Protein AF-A0A200HSR5-F1 (afdb_monomer_lite)

Secondary structure (DSSP, 8-state):
-PPPP---SS-HHHHHHHHHHHHHTTSS-HHHHHHHHHHHHHHHHHS----SS----EEEEEE--HHHHHHHHHTSHHHHHHHHH-THHHHHHHHHHHHHHHH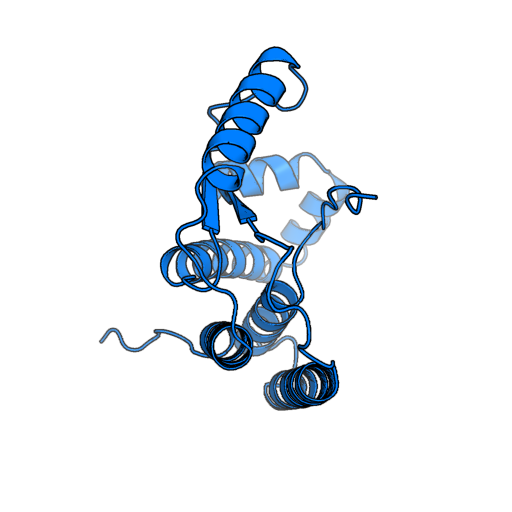HHH--SSEEEEEETTS--TTSHHHHHHHHHHHHHHHTS------HHHHHHHHHHTT-------

InterPro domains:
  IPR027417 P-loop containing nucleoside triphosphate hydrolase [G3DSA:3.40.50.300] (1-142)
  IPR027417 P-loop containing nucleoside triphosphate hydrolase [SSF52540] (5-142)

Sequence (166 aa):
MTEPYTVFDRSVYEDVLRMKITADLGFIDQEEVEDYFARINKRLSEIPLDRSNEASQILLFLDLPFHDMIDRIYQVPKVKEYIMSHPFLYEYYQEAHFRYREWFENYHYSEKLRINALDYDFNNMDDVAKVAKQIEEIYQNPKFEITYDAIVDNMRQSLVNNNNSI

Organism: NCBI:txid44008

pLDDT: mean 84.16, std 14.88, range [28.66, 96.75]

Foldseek 3Di:
DADDDDDDPDDPLVVLLLVLLCCVLPNDPPVVSVVVLVVVLVVLVPDPPPPPDHDQDEAEAADEPLVVVVVVLVVPVVSVVVCVVPVVVNVSSVSSNVVVVVLLVVQDQGHYDYDHPVVADPVDVVRVVVVVVVVVVCVVDTPHDHDSVSVSVSSVVSNDDPVPDD

Radius of gyration: 18.01 Å; chains: 1; bounding box: 38×46×44 Å

Structure (mmCIF, N/CA/C/O backbone):
data_AF-A0A200HSR5-F1
#
_entry.id   AF-A0A200HSR5-F1
#
loop_
_atom_site.group_PDB
_atom_site.id
_atom_site.type_symbol
_atom_site.label_atom_id
_atom_site.label_alt_id
_atom_site.label_comp_id
_atom_site.label_asym_id
_atom_site.label_entity_id
_atom_site.label_seq_id
_atom_site.pdbx_PDB_ins_code
_atom_site.Cartn_x
_atom_site.Cartn_y
_atom_site.Cartn_z
_atom_site.occupancy
_atom_site.B_iso_or_equiv
_atom_site.auth_seq_id
_atom_site.auth_comp_id
_atom_site.auth_asym_id
_atom_site.auth_atom_id
_atom_site.pdbx_PDB_model_num
ATOM 1 N N . MET A 1 1 ? 1.738 14.995 26.905 1.00 38.06 1 MET A N 1
ATOM 2 C CA . MET A 1 1 ? 2.667 15.048 25.761 1.00 38.06 1 MET A CA 1
ATOM 3 C C . MET A 1 1 ? 1.960 14.291 24.661 1.00 38.06 1 MET A C 1
ATOM 5 O O . MET A 1 1 ? 1.642 13.140 24.910 1.00 38.06 1 MET A O 1
ATOM 9 N N . THR A 1 2 ? 1.594 14.930 23.555 1.00 51.38 2 THR A N 1
ATOM 10 C CA . THR A 1 2 ? 1.060 14.217 22.387 1.00 51.38 2 THR A CA 1
ATOM 11 C C . THR A 1 2 ? 2.162 13.307 21.854 1.00 51.38 2 THR A C 1
ATOM 13 O O . THR A 1 2 ? 3.295 13.767 21.691 1.00 51.38 2 THR A O 1
ATOM 16 N N . GLU A 1 3 ? 1.879 12.017 21.661 1.00 58.59 3 GLU A N 1
ATOM 17 C CA . GLU A 1 3 ? 2.843 11.134 21.001 1.00 58.59 3 GLU A CA 1
ATOM 18 C C . GLU A 1 3 ? 3.132 11.662 19.582 1.00 58.59 3 GLU A C 1
ATOM 20 O O . GLU A 1 3 ? 2.233 12.204 18.931 1.00 58.59 3 GLU A O 1
ATOM 25 N N . PRO A 1 4 ? 4.386 11.583 19.104 1.00 66.81 4 PRO A N 1
ATOM 26 C CA . PRO A 1 4 ? 4.726 12.037 17.764 1.00 66.81 4 PRO A CA 1
ATOM 27 C C . PRO A 1 4 ? 4.012 11.186 16.707 1.00 66.81 4 PRO A C 1
ATOM 29 O O . PRO A 1 4 ? 3.909 9.964 16.836 1.00 66.81 4 PRO A O 1
ATOM 32 N N . TYR A 1 5 ? 3.566 11.829 15.624 1.00 78.25 5 TYR A N 1
ATOM 33 C CA . TYR A 1 5 ? 3.052 11.119 14.455 1.00 78.25 5 TYR A CA 1
ATOM 34 C C . TYR A 1 5 ? 4.098 10.133 13.934 1.00 78.25 5 TYR A C 1
ATOM 36 O O . TYR A 1 5 ? 5.275 10.474 13.804 1.00 78.25 5 TYR A O 1
ATOM 44 N N . THR A 1 6 ? 3.657 8.917 13.623 1.00 84.62 6 THR A N 1
ATOM 45 C CA . THR A 1 6 ? 4.523 7.853 13.109 1.00 84.62 6 THR A CA 1
ATOM 46 C C . THR A 1 6 ? 4.063 7.445 11.718 1.00 84.62 6 THR A C 1
ATOM 48 O O . THR A 1 6 ? 2.872 7.255 11.485 1.00 84.62 6 THR A O 1
ATOM 51 N N . VAL A 1 7 ? 5.018 7.305 10.800 1.00 86.25 7 VAL A N 1
ATOM 52 C CA . VAL A 1 7 ? 4.787 6.836 9.430 1.00 86.25 7 VAL A CA 1
ATOM 53 C C . VAL A 1 7 ? 5.408 5.453 9.289 1.00 86.25 7 VAL A C 1
ATOM 55 O O . VAL A 1 7 ? 6.573 5.260 9.638 1.00 86.25 7 VAL A O 1
ATOM 58 N N . PHE A 1 8 ? 4.635 4.503 8.770 1.00 86.62 8 PHE A N 1
ATOM 59 C CA . PHE A 1 8 ? 5.082 3.140 8.502 1.00 86.62 8 PHE A CA 1
ATOM 60 C C . PHE A 1 8 ? 5.144 2.906 6.990 1.00 86.62 8 PHE A C 1
ATOM 62 O O . PHE A 1 8 ? 4.188 3.214 6.280 1.00 86.62 8 PHE A O 1
ATOM 69 N N . ASP A 1 9 ? 6.261 2.361 6.500 1.00 86.31 9 ASP A N 1
ATOM 70 C CA . ASP A 1 9 ? 6.313 1.778 5.157 1.00 86.31 9 ASP A CA 1
ATOM 71 C C . ASP A 1 9 ? 5.692 0.382 5.234 1.00 86.31 9 ASP A C 1
ATOM 73 O O . ASP A 1 9 ? 6.347 -0.565 5.676 1.00 86.31 9 ASP A O 1
ATOM 77 N N . ARG A 1 10 ? 4.428 0.305 4.807 1.00 85.19 10 ARG A N 1
ATOM 78 C CA . ARG A 1 10 ? 3.536 -0.859 4.872 1.00 85.19 10 ARG A CA 1
ATOM 79 C C . ARG A 1 10 ? 3.046 -1.204 6.275 1.00 85.19 10 ARG A C 1
ATOM 81 O O . ARG A 1 10 ? 3.671 -0.940 7.301 1.00 85.19 10 ARG A O 1
ATOM 88 N N . SER A 1 11 ? 1.874 -1.816 6.292 1.00 83.31 11 SER A N 1
ATOM 89 C CA . SER A 1 11 ? 1.195 -2.310 7.482 1.00 83.31 11 SER A CA 1
ATOM 90 C C . SER A 1 11 ? 1.306 -3.830 7.608 1.00 83.31 11 SER A C 1
ATOM 92 O O . SER A 1 11 ? 1.522 -4.547 6.632 1.00 83.31 11 SER A O 1
ATOM 94 N N . VAL A 1 12 ? 1.065 -4.348 8.818 1.00 78.94 12 VAL A N 1
ATOM 95 C CA . VAL A 1 12 ? 0.948 -5.801 9.055 1.00 78.94 12 VAL A CA 1
ATOM 96 C C . VAL A 1 12 ? -0.151 -6.447 8.193 1.00 78.94 12 VAL A C 1
ATOM 98 O O . VAL A 1 12 ? -0.063 -7.622 7.846 1.00 78.94 12 VAL A O 1
ATOM 101 N N . TYR A 1 13 ? -1.165 -5.671 7.801 1.00 79.50 13 TYR A N 1
ATOM 102 C CA . TYR A 1 13 ? -2.256 -6.116 6.933 1.00 79.50 13 TYR A CA 1
ATOM 103 C C . TYR A 1 13 ? -1.776 -6.458 5.518 1.00 79.50 13 TYR A C 1
ATOM 105 O O . TYR A 1 13 ? -2.247 -7.420 4.911 1.00 79.50 13 TYR A O 1
ATOM 113 N N . GLU A 1 14 ? -0.819 -5.684 5.009 1.00 86.69 14 GLU A N 1
ATOM 114 C CA . GLU A 1 14 ? -0.248 -5.871 3.676 1.00 86.69 14 GLU A CA 1
ATOM 115 C C . GLU A 1 14 ? 0.696 -7.070 3.616 1.00 86.69 14 GLU A C 1
ATOM 117 O O . GLU A 1 14 ? 0.819 -7.699 2.568 1.00 86.69 14 GLU A O 1
ATOM 122 N N . ASP A 1 15 ? 1.347 -7.425 4.725 1.00 88.19 15 ASP A N 1
ATOM 123 C CA . ASP A 1 15 ? 2.189 -8.621 4.774 1.00 88.19 15 ASP A CA 1
ATOM 124 C C . ASP A 1 15 ? 1.359 -9.899 4.583 1.00 88.19 15 ASP A C 1
ATOM 126 O O . ASP A 1 15 ? 1.770 -10.781 3.828 1.00 88.19 15 ASP A O 1
ATOM 130 N N . VAL A 1 16 ? 0.167 -9.970 5.187 1.00 87.19 16 VAL A N 1
ATOM 131 C CA . VAL A 1 16 ? -0.773 -11.087 4.987 1.00 87.19 16 VAL A CA 1
ATOM 132 C C . VAL A 1 16 ? -1.221 -11.161 3.525 1.00 87.19 16 VAL A C 1
ATOM 134 O O . VAL A 1 16 ? -1.158 -12.232 2.923 1.00 87.19 16 VAL A O 1
ATOM 137 N N . LEU A 1 17 ? -1.590 -10.020 2.928 1.00 90.75 17 LEU A N 1
ATOM 138 C CA . LEU A 1 17 ? -1.950 -9.938 1.510 1.00 90.75 17 LEU A CA 1
ATOM 139 C C . LEU A 1 17 ? -0.806 -10.434 0.612 1.00 90.75 17 LEU A C 1
ATOM 141 O O . LEU A 1 17 ? -1.015 -11.268 -0.267 1.00 90.75 17 LEU A O 1
ATOM 145 N N . ARG A 1 18 ? 0.426 -9.972 0.853 1.00 91.88 18 ARG A N 1
ATOM 146 C CA . ARG A 1 18 ? 1.606 -10.377 0.076 1.00 91.88 18 ARG A CA 1
ATOM 147 C C . ARG A 1 18 ? 1.889 -11.870 0.198 1.00 91.88 18 ARG A C 1
ATOM 149 O O . ARG A 1 18 ? 2.199 -12.509 -0.808 1.00 91.88 18 ARG A O 1
ATOM 156 N N . MET A 1 19 ? 1.781 -12.433 1.399 1.00 91.88 19 MET A N 1
ATOM 157 C CA . MET A 1 19 ? 1.933 -13.875 1.596 1.00 91.88 19 MET A CA 1
ATOM 158 C C . MET A 1 19 ? 0.851 -14.652 0.845 1.00 91.88 19 MET A C 1
ATOM 160 O O . MET A 1 19 ? 1.178 -15.600 0.138 1.00 91.88 19 MET A O 1
ATOM 164 N N . LYS A 1 20 ? -0.405 -14.192 0.886 1.00 91.38 20 LYS A N 1
ATOM 165 C CA . LYS A 1 20 ? -1.500 -14.821 0.140 1.00 91.38 20 LYS A CA 1
ATOM 166 C C . LYS A 1 20 ? -1.284 -14.785 -1.374 1.00 91.38 20 LYS A C 1
ATOM 168 O O . LYS A 1 20 ? -1.463 -15.803 -2.033 1.00 91.38 20 LYS A O 1
ATOM 173 N N . ILE A 1 21 ? -0.840 -13.652 -1.925 1.00 93.06 21 ILE A N 1
ATOM 174 C CA . ILE A 1 21 ? -0.472 -13.528 -3.348 1.00 93.06 21 ILE A CA 1
ATOM 175 C C . ILE A 1 21 ? 0.622 -14.535 -3.707 1.00 93.06 21 ILE A C 1
ATOM 177 O O . ILE A 1 21 ? 0.531 -15.238 -4.709 1.00 93.06 21 ILE A O 1
ATOM 181 N N . THR A 1 22 ? 1.649 -14.615 -2.865 1.00 91.81 22 THR A N 1
ATOM 182 C CA . THR A 1 22 ? 2.800 -15.500 -3.067 1.00 91.81 22 THR A CA 1
ATOM 183 C C . THR A 1 22 ? 2.375 -16.973 -3.066 1.00 91.81 22 THR A C 1
ATOM 185 O O . THR A 1 22 ? 2.829 -17.742 -3.912 1.00 91.81 22 THR A O 1
ATOM 188 N N . ALA A 1 23 ? 1.461 -17.356 -2.171 1.00 92.94 23 ALA A N 1
ATOM 189 C CA . ALA A 1 23 ? 0.932 -18.715 -2.098 1.00 92.94 23 ALA A CA 1
ATOM 190 C C . ALA A 1 23 ? -0.008 -19.057 -3.259 1.00 92.94 23 ALA A C 1
ATOM 192 O O . ALA A 1 23 ? 0.038 -20.161 -3.797 1.00 92.94 23 ALA A O 1
ATOM 193 N N . ASP A 1 24 ? -0.842 -18.110 -3.690 1.00 91.69 24 ASP A N 1
ATOM 194 C CA . ASP A 1 24 ? -1.763 -18.314 -4.816 1.00 91.69 24 ASP A CA 1
ATOM 195 C C . ASP A 1 24 ? -1.039 -18.500 -6.146 1.00 91.69 24 ASP A C 1
ATOM 197 O O . ASP A 1 24 ? -1.558 -19.155 -7.047 1.00 91.69 24 ASP A O 1
ATOM 201 N N . LEU A 1 25 ? 0.169 -17.953 -6.251 1.00 91.12 25 LEU A N 1
ATOM 202 C CA . LEU A 1 25 ? 1.062 -18.153 -7.388 1.00 91.12 25 LEU A CA 1
ATOM 203 C C . LEU A 1 25 ? 1.960 -19.390 -7.237 1.00 91.12 25 LEU A C 1
ATOM 205 O O . LEU A 1 25 ? 2.767 -19.671 -8.119 1.00 91.12 25 LEU A O 1
ATOM 209 N N . GLY A 1 26 ? 1.811 -20.145 -6.145 1.00 90.69 26 GLY A N 1
ATOM 210 C CA . GLY A 1 26 ? 2.505 -21.411 -5.917 1.00 90.69 26 GLY A CA 1
ATOM 211 C C . GLY A 1 26 ? 3.967 -21.276 -5.488 1.00 90.69 26 GLY A C 1
ATOM 212 O O . GLY A 1 26 ? 4.717 -22.241 -5.607 1.00 90.69 26 GLY A O 1
ATOM 213 N N . PHE A 1 27 ? 4.397 -20.102 -5.011 1.00 89.44 27 PHE A N 1
ATOM 214 C CA . PHE A 1 27 ? 5.765 -19.912 -4.508 1.00 89.44 27 PHE A CA 1
ATOM 215 C C . PHE A 1 27 ? 5.947 -20.379 -3.062 1.00 89.44 27 PHE A C 1
ATOM 217 O O . PHE A 1 27 ? 7.067 -20.705 -2.674 1.00 89.44 27 PHE A O 1
ATOM 224 N N . ILE A 1 28 ? 4.868 -20.379 -2.276 1.00 93.25 28 ILE A N 1
ATOM 225 C CA . ILE A 1 28 ? 4.815 -20.908 -0.909 1.00 93.25 28 ILE A CA 1
ATOM 226 C C . ILE A 1 28 ? 3.516 -21.691 -0.709 1.00 93.25 28 ILE A C 1
ATOM 228 O O . ILE A 1 28 ? 2.563 -21.524 -1.475 1.00 93.25 28 ILE A O 1
ATOM 232 N N . ASP A 1 29 ? 3.463 -22.513 0.332 1.00 93.81 29 ASP A N 1
ATOM 233 C CA . ASP A 1 29 ? 2.274 -23.304 0.632 1.00 93.81 29 ASP A CA 1
ATOM 234 C C . ASP A 1 29 ? 1.181 -22.453 1.297 1.00 93.81 29 ASP A C 1
ATOM 236 O O . ASP A 1 29 ? 1.449 -21.536 2.075 1.00 93.81 29 ASP A O 1
ATOM 240 N N . GLN A 1 30 ? -0.084 -22.778 1.022 1.00 92.00 30 GLN A N 1
ATOM 241 C CA . GLN A 1 30 ? -1.229 -22.095 1.644 1.00 92.00 30 GLN A CA 1
ATOM 242 C C . GLN A 1 30 ? -1.241 -22.283 3.171 1.00 92.00 30 GLN A C 1
ATOM 244 O O . GLN A 1 30 ? -1.574 -21.350 3.899 1.00 92.00 30 GLN A O 1
ATOM 249 N N . GLU A 1 31 ? -0.797 -23.449 3.657 1.00 92.88 31 GLU A N 1
ATOM 250 C CA . GLU A 1 31 ? -0.651 -23.739 5.091 1.00 92.88 31 GLU A CA 1
ATOM 251 C C . GLU A 1 31 ? 0.315 -22.754 5.769 1.00 92.88 31 GLU A C 1
ATOM 253 O O . GLU A 1 31 ? 0.036 -22.279 6.868 1.00 92.88 31 GLU A O 1
ATOM 258 N N . GLU A 1 32 ? 1.394 -22.334 5.091 1.00 91.94 32 GLU A N 1
ATOM 259 C CA . GLU A 1 32 ? 2.326 -21.337 5.638 1.00 91.94 32 GLU A CA 1
ATOM 260 C C . GLU A 1 32 ? 1.666 -19.962 5.830 1.00 91.94 32 GLU A C 1
ATOM 262 O O . GLU A 1 32 ? 1.996 -19.237 6.778 1.00 91.94 32 GLU A O 1
ATOM 267 N N . VAL A 1 33 ? 0.724 -19.595 4.955 1.00 91.31 33 VAL A N 1
ATOM 268 C CA . VAL A 1 33 ? -0.051 -18.350 5.068 1.00 91.31 33 VAL A CA 1
ATOM 269 C C . VAL A 1 33 ? -1.027 -18.427 6.236 1.00 91.31 33 VAL A C 1
ATOM 271 O O . VAL A 1 33 ? -1.104 -17.484 7.026 1.00 91.31 33 VAL A O 1
ATOM 274 N N . GLU A 1 34 ? -1.742 -19.544 6.374 1.00 89.38 34 GLU A N 1
ATOM 275 C CA . GLU A 1 34 ? -2.677 -19.779 7.479 1.00 89.38 34 GLU A CA 1
ATOM 276 C C . GLU A 1 34 ? -1.958 -19.750 8.832 1.00 89.38 34 GLU A C 1
ATOM 278 O O . GLU A 1 34 ? -2.383 -19.049 9.756 1.00 89.38 34 GLU A O 1
ATOM 283 N N . ASP A 1 35 ? -0.812 -20.420 8.923 1.00 91.19 35 ASP A N 1
ATOM 284 C CA . ASP A 1 35 ? 0.046 -20.432 10.103 1.00 91.19 35 ASP A CA 1
ATOM 285 C C . ASP A 1 35 ? 0.579 -19.037 10.449 1.00 91.19 35 ASP A C 1
ATOM 287 O O . ASP A 1 35 ? 0.610 -18.631 11.619 1.00 91.19 35 ASP A O 1
ATOM 291 N N . TYR A 1 36 ? 1.017 -18.277 9.442 1.00 90.31 36 TYR A N 1
ATOM 292 C CA . TYR A 1 36 ? 1.462 -16.898 9.628 1.00 90.31 36 TYR A CA 1
ATOM 293 C C . TYR A 1 36 ? 0.334 -16.007 10.151 1.00 90.31 36 TYR A C 1
ATOM 295 O O . TYR A 1 36 ? 0.518 -15.296 11.147 1.00 90.31 36 TYR A O 1
ATOM 303 N N . PHE A 1 37 ? -0.845 -16.098 9.539 1.00 86.94 37 PHE A N 1
ATOM 304 C CA . PHE A 1 37 ? -2.028 -15.370 9.969 1.00 86.94 37 PHE A CA 1
ATOM 305 C C . PHE A 1 37 ? -2.436 -15.735 11.402 1.00 86.94 37 PHE A C 1
ATOM 307 O O . PHE A 1 37 ? -2.667 -14.841 12.217 1.00 86.94 37 PHE A O 1
ATOM 314 N N . ALA A 1 38 ? -2.452 -17.023 11.756 1.00 88.19 38 ALA A N 1
ATOM 315 C CA . ALA A 1 38 ? -2.790 -17.479 13.101 1.00 88.19 38 ALA A CA 1
ATOM 316 C C . ALA A 1 38 ? -1.849 -16.886 14.164 1.00 88.19 38 ALA A C 1
ATOM 318 O O . ALA A 1 38 ? -2.303 -16.444 15.225 1.00 88.19 38 ALA A O 1
ATOM 319 N N . ARG A 1 39 ? -0.540 -16.808 13.872 1.00 89.69 39 ARG A N 1
ATOM 320 C CA . ARG A 1 39 ? 0.449 -16.177 14.763 1.00 89.69 39 ARG A CA 1
ATOM 321 C C . ARG A 1 39 ? 0.209 -14.680 14.934 1.00 89.69 39 ARG A C 1
ATOM 323 O O . ARG A 1 39 ? 0.283 -14.190 16.062 1.00 89.69 39 ARG A O 1
ATOM 330 N N . ILE A 1 40 ? -0.079 -13.959 13.848 1.00 84.56 40 ILE A N 1
ATOM 331 C CA . ILE A 1 40 ? -0.401 -12.527 13.917 1.00 84.56 40 ILE A CA 1
ATOM 332 C C . ILE A 1 40 ? -1.675 -12.309 14.728 1.00 84.56 40 ILE A C 1
ATOM 334 O O . ILE A 1 40 ? -1.674 -11.502 15.655 1.00 84.56 40 ILE A O 1
ATOM 338 N N . ASN A 1 41 ? -2.736 -13.053 14.421 1.00 82.38 41 ASN A N 1
ATOM 339 C CA . ASN A 1 41 ? -4.025 -12.918 15.084 1.00 82.38 41 ASN A CA 1
ATOM 340 C C . ASN A 1 41 ? -3.908 -13.154 16.597 1.00 82.38 41 ASN A C 1
ATOM 342 O O . ASN A 1 41 ? -4.409 -12.360 17.395 1.00 82.38 41 ASN A O 1
ATOM 346 N N . LYS A 1 42 ? -3.159 -14.192 16.997 1.00 84.88 42 LYS A N 1
ATOM 347 C CA . LYS A 1 42 ? -2.843 -14.454 18.404 1.00 84.88 42 LYS A CA 1
ATOM 348 C C . LYS A 1 42 ? -2.121 -13.267 19.041 1.00 84.88 42 LYS A C 1
ATOM 350 O O . LYS A 1 42 ? -2.560 -12.781 20.078 1.00 84.88 42 LYS A O 1
ATOM 355 N N . ARG A 1 43 ? -1.054 -12.766 18.410 1.00 81.81 43 ARG A N 1
ATOM 356 C CA . ARG A 1 43 ? -0.292 -11.630 18.944 1.00 81.81 43 ARG A CA 1
ATOM 357 C C . ARG A 1 43 ? -1.161 -10.384 19.099 1.00 81.81 43 ARG A C 1
ATOM 359 O O . ARG A 1 43 ? -1.038 -9.698 20.102 1.00 81.81 43 ARG A O 1
ATOM 366 N N . LEU A 1 44 ? -2.046 -10.106 18.144 1.00 76.00 44 LEU A N 1
ATOM 367 C CA . LEU A 1 44 ? -2.966 -8.971 18.219 1.00 76.00 44 LEU A CA 1
ATOM 368 C C . LEU A 1 44 ? -4.008 -9.143 19.330 1.00 76.00 44 LEU A C 1
ATOM 370 O O . LEU A 1 44 ? -4.344 -8.157 19.973 1.00 76.00 44 LEU A O 1
ATOM 374 N N . SER A 1 45 ? -4.474 -10.371 19.596 1.00 75.12 45 SER A N 1
ATOM 375 C CA . SER A 1 45 ? -5.403 -10.652 20.707 1.00 75.12 45 SER A CA 1
ATOM 376 C C . SER A 1 45 ? -4.792 -10.400 22.091 1.00 75.12 45 SER A C 1
ATOM 378 O O . SER A 1 45 ? -5.507 -10.122 23.048 1.00 75.12 45 SER A O 1
ATOM 380 N N . GLU A 1 46 ? -3.465 -10.508 22.197 1.00 78.62 46 GLU A N 1
ATOM 381 C CA . GLU A 1 46 ? -2.712 -10.333 23.443 1.00 78.62 46 GLU A CA 1
ATOM 382 C C . GLU A 1 46 ? -2.354 -8.863 23.715 1.00 78.62 46 GLU A C 1
ATOM 384 O O . GLU A 1 46 ? -1.969 -8.524 24.835 1.00 78.62 46 GLU A O 1
ATOM 389 N N . ILE A 1 47 ? -2.463 -7.983 22.712 1.00 71.19 47 ILE A N 1
ATOM 390 C CA . ILE A 1 47 ? -2.204 -6.551 22.876 1.00 71.19 47 ILE A CA 1
ATOM 391 C C . ILE A 1 47 ? -3.407 -5.937 23.603 1.00 71.19 47 ILE A C 1
ATOM 393 O O . ILE A 1 47 ? -4.516 -5.974 23.068 1.00 71.19 47 ILE A O 1
ATOM 397 N N . PRO A 1 48 ? -3.224 -5.340 24.798 1.00 61.72 48 PRO A N 1
ATOM 398 C CA . PRO A 1 48 ? -4.302 -4.639 25.475 1.00 61.72 48 PRO A CA 1
ATOM 399 C C . PRO A 1 48 ? -4.751 -3.474 24.595 1.00 61.72 48 PRO A C 1
ATOM 401 O O . PRO A 1 48 ? -4.021 -2.500 24.421 1.00 61.72 48 PRO A O 1
ATOM 404 N N . LEU A 1 49 ? -5.962 -3.562 24.053 1.00 61.16 49 LEU A N 1
ATOM 405 C CA . LEU A 1 49 ? -6.601 -2.476 23.308 1.00 61.16 49 LEU A CA 1
ATOM 406 C C . LEU A 1 49 ? -7.169 -1.389 24.228 1.00 61.16 49 LEU A C 1
ATOM 408 O O . LEU A 1 49 ? -8.076 -0.659 23.837 1.00 61.16 49 LEU A O 1
ATOM 412 N N . ASP A 1 50 ? -6.638 -1.260 25.447 1.00 55.03 50 ASP A N 1
ATOM 413 C CA . ASP A 1 50 ? -6.936 -0.124 26.314 1.00 55.03 50 ASP A CA 1
ATOM 414 C C . ASP A 1 50 ? -6.210 1.119 25.784 1.00 55.03 50 ASP A C 1
ATOM 416 O O . ASP A 1 50 ? -5.155 1.541 26.258 1.00 55.03 50 ASP A O 1
ATOM 420 N N . ARG A 1 51 ? -6.758 1.642 24.691 1.00 48.66 51 ARG A N 1
ATOM 421 C CA . ARG A 1 51 ? -6.517 2.967 24.141 1.00 48.66 51 ARG A CA 1
ATOM 422 C C . ARG A 1 51 ? -7.859 3.463 23.645 1.00 48.66 51 ARG A C 1
ATOM 424 O O . ARG A 1 51 ? -8.116 3.536 22.450 1.00 48.66 51 ARG A O 1
ATOM 431 N N . SER A 1 52 ? -8.728 3.804 24.588 1.00 43.34 52 SER A N 1
ATOM 432 C CA . SER A 1 52 ? -10.017 4.440 24.325 1.00 43.34 52 SER A CA 1
ATOM 433 C C . SER A 1 52 ? -9.906 5.826 23.657 1.00 43.34 52 SER A C 1
ATOM 435 O O . SER A 1 52 ? -10.875 6.567 23.711 1.00 43.34 52 SER A O 1
ATOM 437 N N . ASN A 1 53 ? -8.746 6.211 23.108 1.00 47.53 53 ASN A N 1
ATOM 438 C CA . ASN A 1 53 ? -8.475 7.325 22.197 1.00 47.53 53 ASN A CA 1
ATOM 439 C C . ASN A 1 53 ? -7.014 7.197 21.679 1.00 47.53 53 ASN A C 1
ATOM 441 O O . ASN A 1 53 ? -6.174 6.613 22.361 1.00 47.53 53 ASN A O 1
ATOM 445 N N . GLU A 1 54 ? -6.705 7.824 20.534 1.00 47.50 54 GLU A N 1
ATOM 446 C CA . GLU A 1 54 ? -5.391 8.436 20.186 1.00 47.50 54 GLU A CA 1
ATOM 447 C C . GLU A 1 54 ? -4.530 7.898 19.024 1.00 47.50 54 GLU A C 1
ATOM 449 O O . GLU A 1 54 ? -3.427 8.401 18.830 1.00 47.50 54 GLU A O 1
ATOM 454 N N . ALA A 1 55 ? -4.997 7.017 18.138 1.00 52.97 55 ALA A N 1
ATOM 455 C CA . ALA A 1 55 ? -4.330 6.927 16.830 1.00 52.97 55 ALA A CA 1
ATOM 456 C C . ALA A 1 55 ? -5.334 6.771 15.696 1.00 52.97 55 ALA A C 1
ATOM 458 O O . ALA A 1 55 ? -5.660 5.656 15.296 1.00 52.97 55 ALA A O 1
ATOM 459 N N . SER A 1 56 ? -5.791 7.904 15.155 1.00 65.31 56 SER A N 1
ATOM 460 C CA . SER A 1 56 ? -6.351 7.951 13.806 1.00 65.31 56 SER A CA 1
ATOM 461 C C . SER A 1 56 ? -5.299 7.382 12.854 1.00 65.31 56 SER A C 1
ATOM 463 O O . SER A 1 56 ? -4.306 8.041 12.547 1.00 65.31 56 SER A O 1
ATOM 465 N N . GLN A 1 57 ? -5.472 6.127 12.447 1.00 79.75 57 GLN A N 1
ATOM 466 C CA . GLN A 1 57 ? -4.667 5.535 11.387 1.00 79.75 57 GLN A CA 1
ATOM 467 C C . GLN A 1 57 ? -5.218 6.027 10.054 1.00 79.75 57 GLN A C 1
ATOM 469 O O . GLN A 1 57 ? -6.431 6.148 9.880 1.00 79.75 57 GLN A O 1
ATOM 474 N N . ILE A 1 58 ? -4.313 6.337 9.133 1.00 88.69 58 ILE A N 1
ATOM 475 C CA . ILE A 1 58 ? -4.667 6.689 7.765 1.00 88.69 58 ILE A CA 1
ATOM 476 C C . ILE A 1 58 ? -3.885 5.749 6.857 1.00 88.69 58 ILE A C 1
ATOM 478 O O . ILE A 1 58 ? -2.654 5.781 6.839 1.00 88.69 58 ILE A O 1
ATOM 482 N N . LEU A 1 59 ? -4.593 4.909 6.108 1.00 91.25 59 LEU A N 1
ATOM 483 C CA . LEU A 1 59 ? -4.004 4.110 5.046 1.00 91.25 59 LEU A CA 1
ATOM 484 C C . LEU A 1 59 ? -3.733 5.009 3.837 1.00 91.25 59 LEU A C 1
ATOM 486 O O . LEU A 1 59 ? -4.660 5.474 3.173 1.00 91.25 59 LEU A O 1
ATOM 490 N N . LEU A 1 60 ? -2.458 5.226 3.530 1.00 93.69 60 LEU A N 1
ATOM 491 C CA . LEU A 1 60 ? -2.038 5.931 2.322 1.00 93.69 60 LEU A CA 1
ATOM 492 C C . LEU A 1 60 ? -1.770 4.915 1.214 1.00 93.69 60 LEU A C 1
ATOM 494 O O . LEU A 1 60 ? -0.897 4.061 1.351 1.00 93.69 60 LEU A O 1
ATOM 498 N N . PHE A 1 61 ? -2.498 5.023 0.106 1.00 95.25 61 PHE A N 1
ATOM 499 C CA . PHE A 1 61 ? -2.325 4.158 -1.056 1.00 95.25 61 PHE A CA 1
ATOM 500 C C . PHE A 1 61 ? -1.814 4.962 -2.244 1.00 95.25 61 PHE A C 1
ATOM 502 O O . PHE A 1 61 ? -2.552 5.748 -2.842 1.00 95.25 61 PHE A O 1
ATOM 509 N N . LEU A 1 62 ? -0.538 4.764 -2.575 1.00 94.31 62 LEU A N 1
ATOM 510 C CA . LEU A 1 62 ? 0.085 5.351 -3.756 1.00 94.31 62 LEU A CA 1
ATOM 511 C C . LEU A 1 62 ? -0.323 4.535 -4.985 1.00 94.31 62 LEU A C 1
ATOM 513 O O . LEU A 1 62 ? 0.211 3.455 -5.228 1.00 94.31 62 LEU A O 1
ATOM 517 N N . ASP A 1 63 ? -1.284 5.052 -5.743 1.00 95.25 63 ASP A N 1
ATOM 518 C CA . ASP A 1 63 ? -1.802 4.395 -6.933 1.00 95.25 63 ASP A CA 1
ATOM 519 C C . ASP A 1 63 ? -1.085 4.878 -8.197 1.00 95.25 63 ASP A C 1
ATOM 521 O O . ASP A 1 63 ? -0.831 6.067 -8.388 1.00 95.25 63 ASP A O 1
ATOM 525 N N . LEU A 1 64 ? -0.774 3.935 -9.078 1.00 94.88 64 LEU A N 1
ATOM 526 C CA . LEU A 1 64 ? -0.114 4.158 -10.357 1.00 94.88 64 LEU A CA 1
ATOM 527 C C . LEU A 1 64 ? -0.552 3.054 -11.330 1.00 94.88 64 LEU A C 1
ATOM 529 O O . LEU A 1 64 ? -0.552 1.885 -10.923 1.00 94.88 64 LEU A O 1
ATOM 533 N N . PRO A 1 65 ? -0.933 3.351 -12.590 1.00 96.25 65 PRO A N 1
ATOM 534 C CA . PRO A 1 65 ? -1.263 2.315 -13.568 1.00 96.25 65 PRO A CA 1
ATOM 535 C C . PRO A 1 65 ? -0.151 1.266 -13.696 1.00 96.25 65 PRO A C 1
ATOM 537 O O . PRO A 1 65 ? 1.027 1.565 -13.516 1.00 96.25 65 PRO A O 1
ATOM 540 N N . PHE A 1 66 ? -0.519 0.014 -13.994 1.00 96.75 66 PHE A N 1
ATOM 541 C CA . PHE A 1 66 ? 0.445 -1.097 -13.972 1.00 96.75 66 PHE A CA 1
ATOM 542 C C . PHE A 1 66 ? 1.627 -0.867 -14.920 1.00 96.75 66 PHE A C 1
ATOM 544 O O . PHE A 1 66 ? 2.767 -1.132 -14.552 1.00 96.75 66 PHE A O 1
ATOM 551 N N . HIS A 1 67 ? 1.355 -0.339 -16.117 1.00 95.88 67 HIS A N 1
ATOM 552 C CA . HIS A 1 67 ? 2.386 -0.064 -17.114 1.00 95.88 67 HIS A CA 1
ATOM 553 C C . HIS A 1 67 ? 3.390 0.991 -16.619 1.00 95.88 67 HIS A C 1
ATOM 555 O O . HIS A 1 67 ? 4.591 0.745 -16.651 1.00 95.88 67 HIS A O 1
ATOM 561 N N . ASP A 1 68 ? 2.920 2.103 -16.045 1.00 96.38 68 ASP A N 1
ATOM 562 C CA . ASP A 1 68 ? 3.801 3.109 -15.447 1.00 96.38 68 ASP A CA 1
ATOM 563 C C . ASP A 1 68 ? 4.608 2.537 -14.267 1.00 96.38 68 ASP A C 1
ATOM 565 O O . ASP A 1 68 ? 5.784 2.859 -14.082 1.00 96.38 68 ASP A O 1
ATOM 569 N N . MET A 1 69 ? 3.990 1.672 -13.453 1.00 95.38 69 MET A N 1
ATOM 570 C CA . MET A 1 69 ? 4.658 1.019 -12.325 1.00 95.38 69 MET A CA 1
ATOM 571 C C . MET A 1 69 ? 5.786 0.097 -12.797 1.00 95.38 69 MET A C 1
ATOM 573 O O . MET A 1 69 ? 6.911 0.207 -12.302 1.00 95.38 69 MET A O 1
ATOM 577 N N . ILE A 1 70 ? 5.509 -0.803 -13.745 1.00 95.62 70 ILE A N 1
ATOM 578 C CA . ILE A 1 70 ? 6.514 -1.752 -14.232 1.00 95.62 70 ILE A CA 1
ATOM 579 C C . ILE A 1 70 ? 7.631 -1.032 -14.998 1.00 95.62 70 ILE A C 1
ATOM 581 O O . ILE A 1 70 ? 8.800 -1.383 -14.832 1.00 95.62 70 ILE A O 1
ATOM 585 N N . ASP A 1 71 ? 7.315 0.039 -15.732 1.00 95.31 71 ASP A N 1
ATOM 586 C CA . ASP A 1 71 ? 8.310 0.867 -16.416 1.00 95.31 71 ASP A CA 1
ATOM 587 C C . ASP A 1 71 ? 9.273 1.541 -15.431 1.00 95.31 71 ASP A C 1
ATOM 589 O O . ASP A 1 71 ? 10.481 1.588 -15.687 1.00 95.31 71 ASP A O 1
ATOM 593 N N . ARG A 1 72 ? 8.776 2.005 -14.273 1.00 93.94 72 ARG A N 1
ATOM 594 C CA . ARG A 1 72 ? 9.619 2.524 -13.179 1.00 93.94 72 ARG A CA 1
ATOM 595 C C . ARG A 1 72 ? 10.501 1.433 -12.573 1.00 93.94 72 ARG A C 1
ATOM 597 O O . ARG A 1 72 ? 11.688 1.670 -12.362 1.00 93.94 72 ARG A O 1
ATOM 604 N N . ILE A 1 73 ? 9.963 0.234 -12.341 1.00 93.31 73 ILE A N 1
ATOM 605 C CA . ILE A 1 73 ? 10.741 -0.919 -11.848 1.00 93.31 73 ILE A CA 1
ATOM 606 C C . ILE A 1 73 ? 11.875 -1.260 -12.828 1.00 93.31 73 ILE A C 1
ATOM 608 O O . ILE A 1 73 ? 13.014 -1.499 -12.420 1.00 93.31 73 ILE A O 1
ATOM 612 N N . TYR A 1 74 ? 11.594 -1.215 -14.130 1.00 95.00 74 TYR A N 1
ATOM 613 C CA . TYR A 1 74 ? 12.566 -1.488 -15.184 1.00 95.00 74 TYR A CA 1
ATOM 614 C C . TYR A 1 74 ? 13.654 -0.425 -15.355 1.00 95.00 74 TYR A C 1
ATOM 616 O O . TYR A 1 74 ? 14.666 -0.719 -15.997 1.00 95.00 74 TYR A O 1
ATOM 624 N N . GLN A 1 75 ? 13.517 0.762 -14.7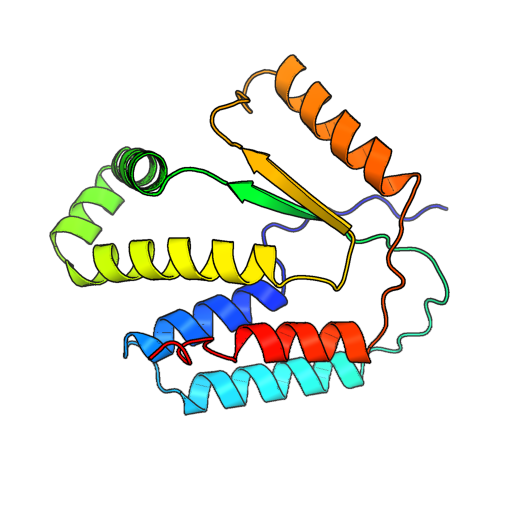51 1.00 95.56 75 GLN A N 1
ATOM 625 C CA . GLN A 1 75 ? 14.615 1.735 -14.691 1.00 95.56 75 GLN A CA 1
ATOM 626 C C . GLN A 1 75 ? 15.796 1.228 -13.860 1.00 95.56 75 GLN A C 1
ATOM 628 O O . GLN A 1 75 ? 16.912 1.711 -14.037 1.00 95.56 75 GLN A O 1
ATOM 633 N N . VAL A 1 76 ? 15.586 0.243 -12.977 1.00 95.69 76 VAL A N 1
ATOM 634 C CA . VAL A 1 76 ? 16.658 -0.414 -12.224 1.00 95.69 76 VAL A CA 1
ATOM 635 C C . VAL A 1 76 ? 17.187 -1.598 -13.052 1.00 95.69 76 VAL A C 1
ATOM 637 O O . VAL A 1 76 ? 16.540 -2.650 -13.079 1.00 95.69 76 VAL A O 1
ATOM 640 N N . PRO A 1 77 ? 18.369 -1.503 -13.706 1.00 95.19 77 PRO A N 1
ATOM 641 C CA . PRO A 1 77 ? 18.771 -2.470 -14.737 1.00 95.19 77 PRO A CA 1
ATOM 642 C C . PRO A 1 77 ? 18.869 -3.909 -14.227 1.00 95.19 77 PRO A C 1
ATOM 644 O O . PRO A 1 77 ? 18.444 -4.839 -14.904 1.00 95.19 77 PRO A O 1
ATOM 647 N N . LYS A 1 78 ? 19.356 -4.086 -12.993 1.00 95.31 78 LYS A N 1
ATOM 648 C CA . LYS A 1 78 ? 19.458 -5.399 -12.345 1.00 95.31 78 LYS A CA 1
ATOM 649 C C . LYS A 1 78 ? 18.087 -6.040 -12.104 1.00 95.31 78 LYS A C 1
ATOM 651 O O . LYS A 1 78 ? 17.944 -7.248 -12.250 1.00 95.31 78 LYS A O 1
ATOM 656 N N . VAL A 1 79 ? 17.082 -5.245 -11.728 1.00 93.56 79 VAL A N 1
ATOM 657 C CA . VAL A 1 79 ? 15.719 -5.748 -11.490 1.00 93.56 79 VAL A CA 1
ATOM 658 C C . VAL A 1 79 ? 15.058 -6.099 -12.817 1.00 93.56 79 VAL A C 1
ATOM 660 O O . VAL A 1 79 ? 14.448 -7.158 -12.933 1.00 93.56 79 VAL A O 1
ATOM 663 N N . LYS A 1 80 ? 15.259 -5.267 -13.845 1.00 94.56 80 LYS A N 1
ATOM 664 C CA . LYS A 1 80 ? 14.823 -5.567 -15.211 1.00 94.56 80 LYS A CA 1
ATOM 665 C C . LYS A 1 80 ? 15.394 -6.894 -15.714 1.00 94.56 80 LYS A C 1
ATOM 667 O O . LYS A 1 80 ? 14.632 -7.748 -16.151 1.00 94.56 80 LYS A O 1
ATOM 672 N N . GLU A 1 81 ? 16.710 -7.086 -15.626 1.00 95.19 81 GLU A N 1
ATOM 673 C CA . GLU A 1 81 ? 17.374 -8.335 -16.027 1.00 95.19 81 GLU A CA 1
ATOM 674 C C . GLU A 1 81 ? 16.817 -9.547 -15.262 1.00 95.19 81 GLU A C 1
ATOM 676 O O . GLU A 1 81 ? 16.571 -10.607 -15.841 1.00 95.19 81 GLU A O 1
ATOM 681 N N . TYR A 1 82 ? 16.551 -9.377 -13.966 1.00 94.12 82 TYR A N 1
ATOM 682 C CA . TYR A 1 82 ? 15.990 -10.430 -13.128 1.00 94.12 82 TYR A CA 1
ATOM 683 C C . TYR A 1 82 ? 14.564 -10.821 -13.543 1.00 94.12 82 TYR A C 1
ATOM 685 O O . TYR A 1 82 ? 14.282 -12.004 -13.713 1.00 94.12 82 TYR A O 1
ATOM 693 N N . ILE A 1 83 ? 13.690 -9.846 -13.799 1.00 92.88 83 ILE A N 1
ATOM 694 C CA . ILE A 1 83 ? 12.324 -10.095 -14.287 1.00 92.88 83 ILE A CA 1
ATOM 695 C C . ILE A 1 83 ? 12.346 -10.727 -15.684 1.00 92.88 83 ILE A C 1
ATOM 697 O O . ILE A 1 83 ? 11.600 -11.663 -15.950 1.00 92.88 83 ILE A O 1
ATOM 701 N N . MET A 1 84 ? 13.235 -10.273 -16.573 1.00 92.44 84 MET A N 1
ATOM 702 C CA . MET A 1 84 ? 13.360 -10.845 -17.920 1.00 92.44 84 MET A CA 1
ATOM 703 C C . MET A 1 84 ? 13.855 -12.298 -17.909 1.00 92.44 84 MET A C 1
ATOM 705 O O . MET A 1 84 ? 13.489 -13.072 -18.789 1.00 92.44 84 MET A O 1
ATOM 709 N N . SER A 1 85 ? 14.675 -12.674 -16.924 1.00 94.88 85 SER A N 1
ATOM 710 C CA . SER A 1 85 ? 15.151 -14.053 -16.743 1.00 94.88 85 SER A CA 1
ATOM 711 C C . SER A 1 85 ? 14.171 -14.949 -15.975 1.00 94.88 85 SER A C 1
ATOM 713 O O . SER A 1 85 ? 14.296 -16.169 -16.046 1.00 94.88 85 SER A O 1
ATOM 715 N N . HIS A 1 86 ? 13.176 -14.369 -15.295 1.00 93.62 86 HIS A N 1
ATOM 716 C CA . HIS A 1 86 ? 12.168 -15.082 -14.507 1.00 93.62 86 HIS A CA 1
ATOM 717 C C . HIS A 1 86 ? 10.763 -14.567 -14.867 1.00 93.62 86 HIS A C 1
ATOM 719 O O . HIS A 1 86 ? 10.206 -13.746 -14.136 1.00 93.62 86 HIS A O 1
ATOM 725 N N . PRO A 1 87 ? 10.164 -15.038 -15.981 1.00 86.25 87 PRO A N 1
ATOM 726 C CA . PRO A 1 87 ? 8.907 -14.496 -16.507 1.00 86.25 87 PRO A CA 1
ATOM 727 C C . PRO A 1 87 ? 7.746 -14.476 -15.503 1.00 86.25 87 PRO A C 1
ATOM 729 O O . PRO A 1 87 ? 6.951 -13.540 -15.513 1.00 86.25 87 PRO A O 1
ATOM 732 N N . PHE A 1 88 ? 7.705 -15.444 -14.579 1.00 88.75 88 PHE A N 1
ATOM 733 C CA . PHE A 1 88 ? 6.711 -15.504 -13.501 1.00 88.75 88 PHE A CA 1
ATOM 734 C C . PHE A 1 88 ? 6.707 -14.255 -12.604 1.00 88.75 88 PHE A C 1
ATOM 736 O O . PHE A 1 88 ? 5.709 -13.955 -11.957 1.00 88.75 88 PHE A O 1
ATOM 743 N N . LEU A 1 89 ? 7.814 -13.502 -12.537 1.00 91.94 89 LEU A N 1
ATOM 744 C CA . LEU A 1 89 ? 7.875 -12.273 -11.747 1.00 91.94 89 LEU A CA 1
ATOM 745 C C . LEU A 1 89 ? 7.006 -11.173 -12.345 1.00 91.94 89 LEU A C 1
ATOM 747 O O . LEU A 1 89 ? 6.463 -10.363 -11.601 1.00 91.94 89 LEU A O 1
ATOM 751 N N . TYR A 1 90 ? 6.859 -11.135 -13.671 1.00 93.19 90 TYR A N 1
ATOM 752 C CA . TYR A 1 90 ? 5.945 -10.193 -14.308 1.00 93.19 90 TYR A CA 1
ATOM 753 C C . TYR A 1 90 ? 4.501 -10.479 -13.885 1.00 93.19 90 TYR A C 1
ATOM 755 O O . TYR A 1 90 ? 3.796 -9.565 -13.460 1.00 93.19 90 TYR A O 1
ATOM 763 N N . GLU A 1 91 ? 4.107 -11.756 -13.920 1.00 91.62 91 GLU A N 1
ATOM 764 C CA . GLU A 1 91 ? 2.798 -12.224 -13.447 1.00 91.62 91 GLU A CA 1
ATOM 765 C C . GLU A 1 91 ? 2.598 -11.880 -11.967 1.00 91.62 91 GLU A C 1
ATOM 767 O O . GLU A 1 91 ? 1.571 -11.312 -11.605 1.00 91.62 91 GLU A O 1
ATOM 772 N N . TYR A 1 92 ? 3.614 -12.103 -11.126 1.00 93.00 92 TYR A N 1
ATOM 773 C CA . TYR A 1 92 ? 3.586 -11.698 -9.720 1.00 93.00 92 TYR A CA 1
ATOM 774 C C . TYR A 1 92 ? 3.326 -10.197 -9.543 1.00 93.00 92 TYR A C 1
ATOM 776 O O . TYR A 1 92 ? 2.459 -9.818 -8.758 1.00 93.00 92 TYR A O 1
ATOM 784 N N . TYR A 1 93 ? 4.044 -9.326 -10.261 1.00 94.69 93 TYR A N 1
ATOM 785 C CA . TYR A 1 93 ? 3.836 -7.880 -10.143 1.00 94.69 93 TYR A CA 1
ATOM 786 C C . TYR A 1 93 ? 2.450 -7.455 -10.631 1.00 94.69 93 TYR A C 1
ATOM 788 O O . TYR A 1 93 ? 1.864 -6.542 -10.049 1.00 94.69 93 TYR A O 1
ATOM 796 N N . GLN A 1 94 ? 1.929 -8.100 -11.676 1.00 94.88 94 GLN A N 1
ATOM 797 C CA . GLN A 1 94 ? 0.596 -7.828 -12.206 1.00 94.88 94 GLN A CA 1
ATOM 798 C C . GLN A 1 94 ? -0.498 -8.233 -11.210 1.00 94.88 94 GLN A C 1
ATOM 800 O O . GLN A 1 94 ? -1.394 -7.441 -10.919 1.00 94.88 94 GLN A O 1
ATOM 805 N N . GLU A 1 95 ? -0.388 -9.427 -10.631 1.00 94.06 95 GLU A N 1
ATOM 806 C CA . GLU A 1 95 ? -1.321 -9.936 -9.623 1.00 94.06 95 GLU A CA 1
ATOM 807 C C . GLU A 1 95 ? -1.262 -9.129 -8.330 1.00 94.06 95 GLU A C 1
ATOM 809 O O . GLU A 1 95 ? -2.300 -8.760 -7.778 1.00 94.06 95 GLU A O 1
ATOM 814 N N . ALA A 1 96 ? -0.056 -8.789 -7.867 1.00 93.81 96 ALA A N 1
ATOM 815 C CA . ALA A 1 96 ? 0.114 -7.924 -6.712 1.00 93.81 96 ALA A CA 1
ATOM 816 C C . ALA A 1 96 ? -0.533 -6.557 -6.956 1.00 93.81 96 ALA A C 1
ATOM 818 O O . ALA A 1 96 ? -1.320 -6.095 -6.137 1.00 93.81 96 ALA A O 1
ATOM 819 N N . HIS A 1 97 ? -0.278 -5.931 -8.105 1.00 95.62 97 HIS A N 1
ATOM 820 C CA . HIS A 1 97 ? -0.880 -4.644 -8.453 1.00 95.62 97 HIS A CA 1
ATOM 821 C C . HIS A 1 97 ? -2.411 -4.678 -8.441 1.00 95.62 97 HIS A C 1
ATOM 823 O O . HIS A 1 97 ? -3.038 -3.802 -7.841 1.00 95.62 97 HIS A O 1
ATOM 829 N N . PHE A 1 98 ? -3.009 -5.701 -9.054 1.00 95.06 98 PHE A N 1
ATOM 830 C CA . PHE A 1 98 ? -4.458 -5.874 -9.083 1.00 95.06 98 PHE A CA 1
ATOM 831 C C . PHE A 1 98 ? -5.035 -6.058 -7.672 1.00 95.06 98 PHE A C 1
ATOM 833 O O . PHE A 1 98 ? -5.912 -5.300 -7.252 1.00 95.06 98 PHE A O 1
ATOM 840 N N . ARG A 1 99 ? -4.496 -7.009 -6.905 1.00 93.19 99 ARG A N 1
ATOM 841 C CA . ARG A 1 99 ? -5.032 -7.378 -5.587 1.00 93.19 99 ARG A CA 1
ATOM 842 C C . ARG A 1 99 ? -4.828 -6.293 -4.536 1.00 93.19 99 ARG A C 1
ATOM 844 O O . ARG A 1 99 ? -5.682 -6.125 -3.676 1.00 93.19 99 ARG A O 1
ATOM 851 N N . TYR A 1 100 ? -3.753 -5.506 -4.616 1.00 94.00 100 TYR A N 1
ATOM 852 C CA . TYR A 1 100 ? -3.566 -4.347 -3.736 1.00 94.00 100 TYR A CA 1
ATOM 853 C C . TYR A 1 100 ? -4.611 -3.251 -3.986 1.00 94.00 100 TYR A C 1
ATOM 855 O O . TYR A 1 100 ? -5.091 -2.639 -3.031 1.00 94.00 100 TYR A O 1
ATOM 863 N N . ARG A 1 101 ? -5.009 -3.012 -5.246 1.00 94.38 101 ARG A N 1
ATOM 864 C CA . ARG A 1 101 ? -6.114 -2.084 -5.550 1.00 94.38 101 ARG A CA 1
ATOM 865 C C . ARG A 1 101 ? -7.435 -2.606 -5.015 1.00 94.38 101 ARG A C 1
ATOM 867 O O . ARG A 1 101 ? -8.186 -1.840 -4.422 1.00 94.38 101 ARG A O 1
ATOM 874 N N . GLU A 1 102 ? -7.704 -3.888 -5.230 1.00 92.75 102 GLU A N 1
ATOM 875 C CA . GLU A 1 102 ? -8.925 -4.531 -4.758 1.00 92.75 102 GLU A CA 1
ATOM 876 C C . GLU A 1 102 ? -9.020 -4.486 -3.227 1.00 92.75 102 GLU A C 1
ATOM 878 O O . GLU A 1 102 ? -10.038 -4.074 -2.670 1.00 92.75 102 GLU A O 1
ATOM 883 N N . TRP A 1 103 ? -7.924 -4.820 -2.545 1.00 91.75 103 TRP A N 1
ATOM 884 C CA . TRP A 1 103 ? -7.801 -4.688 -1.099 1.00 91.75 103 TRP A CA 1
ATOM 885 C C . TRP A 1 103 ? -8.057 -3.249 -0.648 1.00 91.75 103 TRP A C 1
ATOM 887 O O . TRP A 1 103 ? -8.858 -3.034 0.257 1.00 91.75 103 TRP A O 1
ATOM 897 N N . PHE A 1 104 ? -7.465 -2.249 -1.312 1.00 92.31 104 PHE A N 1
ATOM 898 C CA . PHE A 1 104 ? -7.719 -0.849 -0.978 1.00 92.31 104 PHE A CA 1
ATOM 899 C C . PHE A 1 104 ? -9.197 -0.468 -1.116 1.0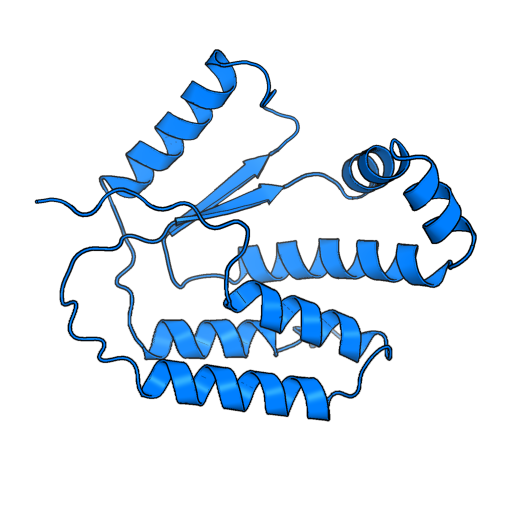0 92.31 104 PHE A C 1
ATOM 901 O O . PHE A 1 104 ? -9.713 0.240 -0.252 1.00 92.31 104 PHE A O 1
ATOM 908 N N . GLU A 1 105 ? -9.894 -0.898 -2.172 1.00 91.88 105 GLU A N 1
ATOM 909 C CA . GLU A 1 105 ? -11.326 -0.603 -2.338 1.00 91.88 105 GLU A CA 1
ATOM 910 C C . GLU A 1 105 ? -12.153 -1.188 -1.196 1.00 91.88 105 GLU A C 1
ATOM 912 O O . GLU A 1 105 ? -12.986 -0.490 -0.615 1.00 91.88 105 GLU A O 1
ATOM 917 N N . ASN A 1 106 ? -11.838 -2.424 -0.822 1.00 88.06 106 ASN A N 1
ATOM 918 C CA . ASN A 1 106 ? -12.544 -3.180 0.200 1.00 88.06 106 ASN A CA 1
ATOM 919 C C . ASN A 1 106 ? -12.118 -2.825 1.644 1.00 88.06 106 ASN A C 1
ATOM 921 O O . ASN A 1 106 ? -12.791 -3.216 2.599 1.00 88.06 106 ASN A O 1
ATOM 925 N N . TYR A 1 107 ? -11.037 -2.057 1.817 1.00 85.81 107 TYR A N 1
ATOM 926 C CA . TYR A 1 107 ? -10.531 -1.621 3.119 1.00 85.81 107 TYR A CA 1
ATOM 927 C C . TYR A 1 107 ? -11.477 -0.609 3.785 1.00 85.81 107 TYR A C 1
ATOM 929 O O . TYR A 1 107 ? -11.704 0.482 3.250 1.00 85.81 107 TYR A O 1
ATOM 937 N N . HIS A 1 108 ? -11.984 -0.923 4.980 1.00 83.00 108 HIS A N 1
ATOM 938 C CA . HIS A 1 108 ? -12.943 -0.081 5.717 1.00 83.00 108 HIS A CA 1
ATOM 939 C C . HIS A 1 108 ? -12.658 -0.015 7.228 1.00 83.00 108 HIS A C 1
ATOM 941 O O . HIS A 1 108 ? -13.577 0.000 8.042 1.00 83.00 108 HIS A O 1
ATOM 947 N N . TYR A 1 109 ? -11.381 0.000 7.611 1.00 77.88 109 TYR A N 1
ATOM 948 C CA . TYR A 1 109 ? -10.958 -0.183 9.012 1.00 77.88 109 TYR A CA 1
ATOM 949 C C . TYR A 1 109 ? -10.339 1.056 9.643 1.00 77.88 109 TYR A C 1
ATOM 951 O O . TYR A 1 109 ? -10.274 1.186 10.862 1.00 77.88 109 TYR A O 1
ATOM 959 N N . SER A 1 110 ? -9.865 1.958 8.800 1.00 84.19 110 SER A N 1
ATOM 960 C CA . SER A 1 110 ? -9.375 3.268 9.177 1.00 84.19 110 SER A CA 1
ATOM 961 C C . SER A 1 110 ? -9.646 4.228 8.026 1.00 84.19 110 SER A C 1
ATOM 963 O O . SER A 1 110 ? -10.131 3.820 6.962 1.00 84.19 110 SER A O 1
ATOM 965 N N . GLU A 1 111 ? -9.341 5.503 8.234 1.00 88.50 111 GLU A N 1
ATOM 966 C CA . GLU A 1 111 ? -9.360 6.450 7.130 1.00 88.50 111 GLU A CA 1
ATOM 967 C C . GLU A 1 111 ? -8.408 5.985 6.028 1.00 88.50 111 GLU A C 1
ATOM 969 O O . GLU A 1 111 ? -7.343 5.432 6.295 1.00 88.50 111 GLU A O 1
ATOM 974 N N . LYS A 1 112 ? -8.778 6.211 4.769 1.00 91.75 112 LYS A N 1
ATOM 975 C CA . LYS A 1 112 ? -7.936 5.838 3.633 1.00 91.75 112 LYS A CA 1
ATOM 976 C C . LYS A 1 112 ? -7.855 6.966 2.623 1.00 91.75 112 LYS A C 1
ATOM 978 O O . LYS A 1 112 ? -8.855 7.611 2.317 1.00 91.75 112 LYS A O 1
ATOM 983 N N . LEU A 1 113 ? -6.662 7.175 2.080 1.00 94.31 113 LEU A N 1
ATOM 984 C CA . LEU A 1 113 ? -6.386 8.171 1.056 1.00 94.31 113 LEU A CA 1
ATOM 985 C C . LEU A 1 113 ? -5.689 7.497 -0.123 1.00 94.31 113 LEU A C 1
ATOM 987 O O . LEU A 1 113 ? -4.567 7.007 0.002 1.00 94.31 113 LEU A O 1
ATOM 991 N N . ARG A 1 114 ? -6.355 7.499 -1.280 1.00 95.94 114 ARG A N 1
ATOM 992 C CA . ARG A 1 114 ? -5.727 7.148 -2.556 1.00 95.94 114 ARG A CA 1
ATOM 993 C C . ARG A 1 114 ? -5.033 8.382 -3.112 1.00 95.94 114 ARG A C 1
ATOM 995 O O . ARG A 1 114 ? -5.676 9.407 -3.314 1.00 95.94 114 ARG A O 1
ATOM 1002 N N . ILE A 1 115 ? -3.749 8.256 -3.410 1.00 96.25 115 ILE A N 1
ATOM 1003 C CA . ILE A 1 115 ? -2.939 9.300 -4.032 1.00 96.25 115 ILE A CA 1
ATOM 1004 C C . ILE A 1 115 ? -2.521 8.785 -5.401 1.00 96.25 115 ILE A C 1
ATOM 1006 O O . ILE A 1 115 ? -1.791 7.802 -5.494 1.00 96.25 115 ILE A O 1
ATOM 1010 N N . ASN A 1 116 ? -2.966 9.446 -6.465 1.00 95.12 116 ASN A N 1
ATOM 1011 C CA . ASN A 1 116 ? -2.489 9.147 -7.809 1.00 95.12 116 ASN A CA 1
ATOM 1012 C C . ASN A 1 116 ? -1.057 9.679 -7.975 1.00 95.12 116 ASN A C 1
ATOM 1014 O O . ASN A 1 116 ? -0.827 10.886 -7.997 1.00 95.12 116 ASN A O 1
ATOM 1018 N N . ALA A 1 117 ? -0.089 8.777 -8.107 1.00 92.31 117 ALA A N 1
ATOM 1019 C CA . ALA A 1 117 ? 1.333 9.097 -8.187 1.00 92.31 117 ALA A CA 1
ATOM 1020 C C . ALA A 1 117 ? 1.763 9.744 -9.521 1.00 92.31 117 ALA A C 1
ATOM 1022 O O . ALA A 1 117 ? 2.955 10.002 -9.709 1.00 92.31 117 ALA A O 1
ATOM 1023 N N . LEU A 1 118 ? 0.832 9.963 -10.458 1.00 94.56 118 LEU A N 1
ATOM 1024 C CA . LEU A 1 118 ? 1.048 10.772 -11.664 1.00 94.56 118 LEU A CA 1
ATOM 1025 C C . LEU A 1 118 ? 0.704 12.252 -11.461 1.00 94.56 118 LEU A C 1
ATOM 1027 O O . LEU A 1 118 ? 1.208 13.090 -12.203 1.00 94.56 118 LEU A O 1
ATOM 1031 N N . ASP A 1 119 ? -0.117 12.579 -10.461 1.00 95.31 119 ASP A N 1
ATOM 1032 C CA . ASP A 1 119 ? -0.590 13.950 -10.230 1.00 95.31 119 ASP A CA 1
ATOM 1033 C C . ASP A 1 119 ? 0.397 14.787 -9.394 1.00 95.31 119 ASP A C 1
ATOM 1035 O O . ASP A 1 119 ? 0.215 15.998 -9.253 1.00 95.31 119 ASP A O 1
ATOM 1039 N N . TYR A 1 120 ? 1.436 14.153 -8.840 1.00 94.38 120 TYR A N 1
ATOM 1040 C CA . TYR A 1 120 ? 2.383 14.759 -7.904 1.00 94.38 120 TYR A CA 1
ATOM 1041 C C . TYR A 1 120 ? 3.826 14.335 -8.199 1.00 94.38 120 TYR A C 1
ATOM 1043 O O . TYR A 1 120 ? 4.103 13.150 -8.402 1.00 94.38 120 TYR A O 1
ATOM 1051 N N . ASP A 1 121 ? 4.761 15.283 -8.133 1.00 93.00 121 ASP A N 1
ATOM 1052 C CA . ASP A 1 121 ? 6.195 15.000 -8.041 1.00 93.00 121 ASP A CA 1
ATOM 1053 C C . ASP A 1 121 ? 6.643 15.018 -6.573 1.00 93.00 121 ASP A C 1
ATOM 1055 O O . ASP A 1 121 ? 6.744 16.069 -5.944 1.00 93.00 121 ASP A O 1
ATOM 1059 N N . PHE A 1 122 ? 6.970 13.851 -6.016 1.00 88.75 122 PHE A N 1
ATOM 1060 C CA . PHE A 1 122 ? 7.409 13.733 -4.621 1.00 88.75 122 PHE A CA 1
ATOM 1061 C C . PHE A 1 122 ? 8.830 14.265 -4.352 1.00 88.75 122 PHE A C 1
ATOM 1063 O O . PHE A 1 122 ? 9.268 14.258 -3.203 1.00 88.75 122 PHE A O 1
ATOM 1070 N N . ASN A 1 123 ? 9.547 14.755 -5.371 1.00 92.31 123 ASN A N 1
ATOM 1071 C CA . ASN A 1 123 ? 10.770 15.550 -5.194 1.00 92.31 123 ASN A CA 1
ATOM 1072 C C . ASN A 1 123 ? 10.485 17.060 -5.139 1.00 92.31 123 ASN A C 1
ATOM 1074 O O . ASN A 1 123 ? 11.378 17.848 -4.819 1.00 92.31 123 ASN A O 1
ATOM 1078 N N . ASN A 1 124 ? 9.253 17.471 -5.450 1.00 96.00 124 ASN A N 1
ATOM 1079 C CA . ASN A 1 124 ? 8.799 18.849 -5.389 1.00 96.00 124 ASN A CA 1
ATOM 1080 C C . ASN A 1 124 ? 8.075 19.112 -4.062 1.00 96.00 124 ASN A C 1
ATOM 1082 O O . ASN A 1 124 ? 7.045 18.511 -3.753 1.00 96.00 124 ASN A O 1
ATOM 1086 N N . MET A 1 125 ? 8.585 20.070 -3.286 1.00 95.69 125 MET A N 1
ATOM 1087 C CA . MET A 1 125 ? 8.017 20.381 -1.976 1.00 95.69 125 MET A CA 1
ATOM 1088 C C . MET A 1 125 ? 6.606 20.977 -2.017 1.00 95.69 125 MET A C 1
ATOM 1090 O O . MET A 1 125 ? 5.859 20.791 -1.056 1.00 95.69 125 MET A O 1
ATOM 1094 N N . ASP A 1 126 ? 6.212 21.639 -3.105 1.00 96.56 126 ASP A N 1
ATOM 1095 C CA . ASP A 1 126 ? 4.852 22.163 -3.259 1.00 96.56 126 ASP A CA 1
ATOM 1096 C C . ASP A 1 126 ? 3.839 21.024 -3.423 1.00 96.56 126 ASP A C 1
ATOM 1098 O O . ASP A 1 126 ? 2.744 21.070 -2.861 1.00 96.56 126 ASP A O 1
ATOM 1102 N N . ASP A 1 127 ? 4.206 19.971 -4.153 1.00 96.00 127 ASP A N 1
ATOM 1103 C CA . ASP A 1 127 ? 3.357 18.792 -4.331 1.00 96.00 127 ASP A CA 1
ATOM 1104 C C . ASP A 1 127 ? 3.289 17.954 -3.053 1.00 96.00 127 ASP A C 1
ATOM 1106 O O . ASP A 1 127 ? 2.201 17.540 -2.644 1.00 96.00 127 ASP A O 1
ATOM 1110 N N . VAL A 1 128 ? 4.414 17.806 -2.347 1.00 94.81 128 VAL A N 1
ATOM 1111 C CA . VAL A 1 128 ? 4.443 17.199 -1.007 1.00 94.81 128 VAL A CA 1
ATOM 1112 C C . VAL A 1 128 ? 3.523 17.957 -0.044 1.00 94.81 128 VAL A C 1
ATOM 1114 O O . VAL A 1 128 ? 2.748 17.331 0.679 1.00 94.81 128 VAL A O 1
ATOM 1117 N N . ALA A 1 129 ? 3.537 19.294 -0.060 1.00 95.94 129 ALA A N 1
ATOM 1118 C CA . ALA A 1 129 ? 2.658 20.109 0.777 1.00 95.94 129 ALA A CA 1
ATOM 1119 C C . ALA A 1 129 ? 1.166 19.921 0.440 1.00 95.94 129 ALA A C 1
ATOM 1121 O O . ALA A 1 129 ? 0.333 19.886 1.349 1.00 95.94 129 ALA A O 1
ATOM 1122 N N . LYS A 1 130 ? 0.806 19.743 -0.840 1.00 96.31 130 LYS A N 1
ATOM 1123 C CA . LYS A 1 130 ? -0.582 19.440 -1.247 1.00 96.31 130 LYS A CA 1
ATOM 1124 C C . LYS A 1 130 ? -1.060 18.096 -0.702 1.00 96.31 130 LYS A C 1
ATOM 1126 O O . LYS A 1 130 ? -2.205 17.992 -0.268 1.00 96.31 130 LYS A O 1
ATOM 1131 N N . VAL A 1 131 ? -0.210 17.071 -0.739 1.00 95.25 131 VAL A N 1
ATOM 1132 C CA . VAL A 1 131 ? -0.535 15.745 -0.192 1.00 95.25 131 VAL A CA 1
ATOM 1133 C C . VAL A 1 131 ? -0.620 15.803 1.333 1.00 95.25 131 VAL A C 1
ATOM 1135 O O . VAL A 1 131 ? -1.590 15.316 1.907 1.00 95.25 131 VAL A O 1
ATOM 1138 N N . ALA A 1 132 ? 0.332 16.467 1.994 1.00 93.88 132 ALA A N 1
ATOM 1139 C CA . ALA A 1 132 ? 0.327 16.639 3.446 1.00 93.88 132 ALA A CA 1
ATOM 1140 C C . ALA A 1 132 ? -0.954 17.324 3.944 1.00 93.88 132 ALA A C 1
ATOM 1142 O O . ALA A 1 132 ? -1.536 16.890 4.935 1.00 93.88 132 ALA A O 1
ATOM 1143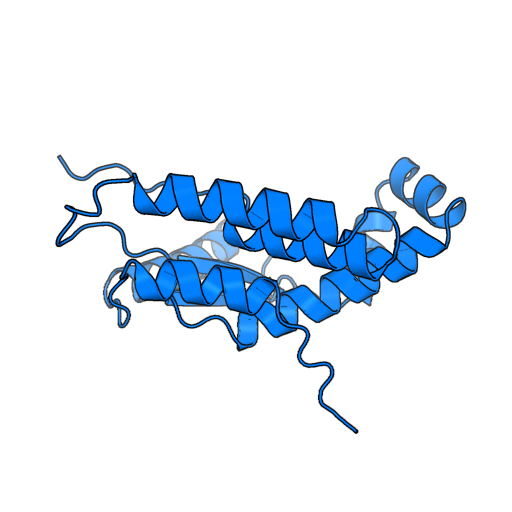 N N . LYS A 1 133 ? -1.443 18.335 3.216 1.00 95.00 133 LYS A N 1
ATOM 1144 C CA . LYS A 1 133 ? -2.706 19.008 3.536 1.00 95.00 133 LYS A CA 1
ATOM 1145 C C . LYS A 1 133 ? -3.914 18.064 3.480 1.00 95.00 133 LYS A C 1
ATOM 1147 O O . LYS A 1 133 ? -4.762 18.124 4.360 1.00 95.00 133 LYS A O 1
ATOM 1152 N N . GLN A 1 134 ? -3.985 17.173 2.488 1.00 94.31 134 GLN A N 1
ATOM 1153 C CA . GLN A 1 134 ? -5.065 16.175 2.407 1.00 94.31 134 GLN A CA 1
ATOM 1154 C C . GLN A 1 134 ? -5.035 15.215 3.602 1.00 94.31 134 GLN A C 1
ATOM 1156 O O . GLN A 1 134 ? -6.077 14.886 4.164 1.00 94.31 134 GLN A O 1
ATOM 1161 N N . ILE A 1 135 ? -3.837 14.793 4.016 1.00 93.25 135 ILE A N 1
ATOM 1162 C CA . ILE A 1 135 ? -3.648 13.938 5.194 1.00 93.25 135 ILE A CA 1
ATOM 1163 C C . ILE A 1 135 ? -4.093 14.673 6.465 1.00 93.25 135 ILE A C 1
ATOM 1165 O O . ILE A 1 135 ? -4.796 14.096 7.292 1.00 93.25 135 ILE A O 1
ATOM 1169 N N . GLU A 1 136 ? -3.724 15.948 6.612 1.00 91.56 136 GLU A N 1
ATOM 1170 C CA . GLU A 1 136 ? -4.123 16.781 7.750 1.00 91.56 136 GLU A CA 1
ATOM 1171 C C . GLU A 1 136 ? -5.647 16.954 7.829 1.00 91.56 136 GLU A C 1
ATOM 1173 O O . GLU A 1 136 ? -6.226 16.785 8.900 1.00 91.56 136 GLU A O 1
ATOM 1178 N N . GLU A 1 137 ? -6.316 17.223 6.706 1.00 91.81 137 GLU A N 1
ATOM 1179 C CA . GLU A 1 137 ? -7.778 17.364 6.645 1.00 91.81 137 GLU A CA 1
ATOM 1180 C C . GLU A 1 137 ? -8.509 16.092 7.103 1.00 91.81 137 GLU A C 1
ATOM 1182 O O . GLU A 1 137 ? -9.487 16.176 7.848 1.00 91.81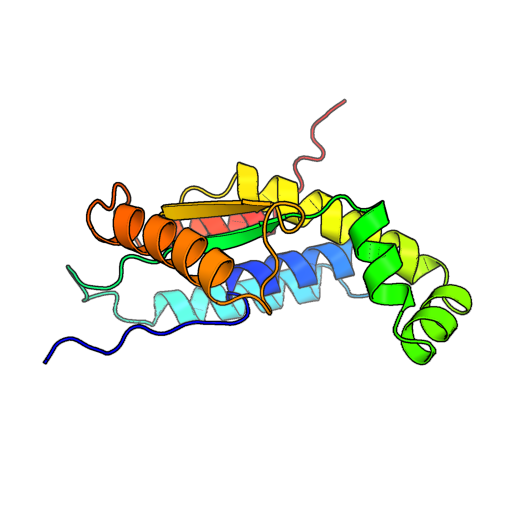 137 GLU A O 1
ATOM 1187 N N . ILE A 1 138 ? -8.013 14.917 6.703 1.00 90.88 138 ILE A N 1
ATOM 1188 C CA . ILE A 1 138 ? -8.539 13.619 7.145 1.00 90.88 138 ILE A CA 1
ATOM 1189 C C . ILE A 1 138 ? -8.288 13.421 8.642 1.00 90.88 138 ILE A C 1
ATOM 1191 O O . ILE A 1 138 ? -9.197 13.055 9.385 1.00 90.88 138 ILE A O 1
ATOM 1195 N N . TYR A 1 139 ? -7.065 13.696 9.100 1.00 86.00 139 TYR A N 1
ATOM 1196 C CA . TYR A 1 139 ? -6.674 13.505 10.494 1.00 86.00 139 TYR A CA 1
ATOM 1197 C C . TYR A 1 139 ? -7.514 14.347 11.469 1.00 86.00 139 TYR A C 1
ATOM 1199 O O . TYR A 1 139 ? -7.845 13.878 12.557 1.00 86.00 139 TYR A O 1
ATOM 1207 N N . GLN A 1 140 ? -7.879 15.574 11.084 1.00 86.25 140 GLN A N 1
ATOM 1208 C CA . GLN A 1 140 ? -8.687 16.480 11.912 1.00 86.25 140 GLN A CA 1
ATOM 1209 C C . GLN A 1 140 ? -10.173 16.099 11.980 1.00 86.25 140 GLN A C 1
ATOM 1211 O O . GLN A 1 140 ? -10.893 16.608 12.840 1.00 86.25 140 GLN A O 1
ATOM 1216 N N . ASN A 1 141 ? -10.655 15.232 11.087 1.00 84.50 141 ASN A N 1
ATOM 1217 C CA . ASN A 1 141 ? -12.058 14.828 11.035 1.00 84.50 141 ASN A CA 1
ATOM 1218 C C . ASN A 1 141 ? -12.203 13.319 10.766 1.00 84.50 141 ASN A C 1
ATOM 1220 O O . ASN A 1 141 ? -12.718 12.932 9.710 1.00 84.50 141 ASN A O 1
ATOM 1224 N N . PRO A 1 142 ? -11.742 12.466 11.701 1.00 80.00 142 PRO A N 1
ATOM 1225 C CA . PRO A 1 142 ? -11.834 11.025 11.546 1.00 80.00 142 PRO A CA 1
ATOM 1226 C C . PRO A 1 142 ? -13.296 10.570 11.630 1.00 80.00 142 PRO A C 1
ATOM 1228 O O . PRO A 1 142 ? -14.061 10.994 12.496 1.00 80.00 142 PRO A O 1
ATOM 1231 N N . LYS A 1 143 ? -13.675 9.670 10.728 1.00 78.06 143 LYS A N 1
ATOM 1232 C CA . LYS A 1 143 ? -14.996 9.040 10.611 1.00 78.06 143 LYS A CA 1
ATOM 1233 C C . LYS A 1 143 ? -14.982 7.567 11.019 1.00 78.06 143 LYS A C 1
ATOM 1235 O O . LYS A 1 143 ? -16.049 6.960 11.080 1.00 78.06 143 LYS A O 1
ATOM 1240 N N 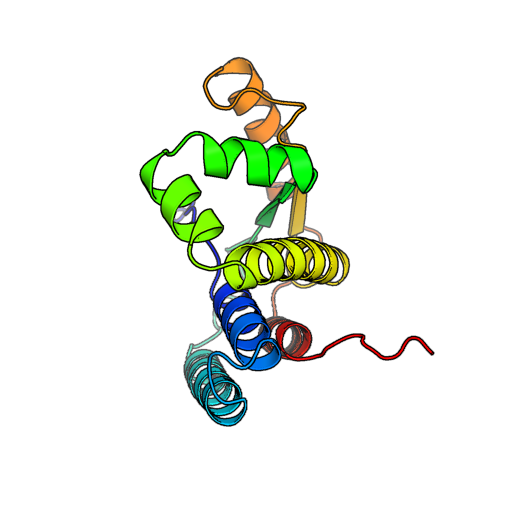. PHE A 1 144 ? -13.807 6.993 11.281 1.00 72.31 144 PHE A N 1
ATOM 1241 C CA . PHE A 1 144 ? -13.646 5.608 11.724 1.00 72.31 144 PHE A CA 1
ATOM 1242 C C . PHE A 1 144 ? -13.304 5.522 13.210 1.00 72.31 144 PHE A C 1
ATOM 1244 O O . PHE A 1 144 ? -12.464 6.265 13.717 1.00 72.31 144 PHE A O 1
ATOM 1251 N N . GLU A 1 145 ? -13.914 4.548 13.878 1.00 69.25 145 GLU A N 1
ATOM 1252 C CA . GLU A 1 145 ? -13.516 4.079 15.201 1.00 69.25 145 GLU A CA 1
ATOM 1253 C C . GLU A 1 145 ? -12.793 2.736 15.033 1.00 69.25 145 GLU A C 1
ATOM 1255 O O . GLU A 1 145 ? -13.329 1.806 14.428 1.00 69.25 145 GLU A O 1
ATOM 1260 N N . ILE A 1 146 ? -11.553 2.636 15.519 1.00 68.62 146 ILE A N 1
ATOM 1261 C CA . ILE A 1 146 ? -10.740 1.422 15.367 1.00 68.62 146 ILE A CA 1
ATOM 1262 C C . ILE A 1 146 ? -11.079 0.448 16.499 1.00 68.62 146 ILE A C 1
ATOM 1264 O O . ILE A 1 146 ? -10.850 0.751 17.668 1.00 68.62 146 ILE A O 1
ATOM 1268 N N . THR A 1 147 ? -11.563 -0.747 16.153 1.00 71.31 147 THR A N 1
ATOM 1269 C CA . THR A 1 147 ? -11.863 -1.834 17.105 1.00 71.31 147 THR A CA 1
ATOM 1270 C C . THR A 1 147 ? -11.016 -3.082 16.824 1.00 71.31 147 THR A C 1
ATOM 1272 O O . THR A 1 147 ? -10.481 -3.243 15.727 1.00 71.31 147 THR A O 1
ATOM 1275 N N . TYR A 1 148 ? -10.887 -3.994 17.800 1.00 71.31 148 TYR A N 1
ATOM 1276 C CA . TYR A 1 148 ? -10.199 -5.281 17.585 1.00 71.31 148 TYR A CA 1
ATOM 1277 C C . TYR A 1 148 ? -10.806 -6.068 16.425 1.00 71.31 148 TYR A C 1
ATOM 1279 O O . TYR A 1 148 ? -10.090 -6.548 15.551 1.00 71.31 148 TYR A O 1
ATOM 1287 N N . ASP A 1 149 ? -12.133 -6.180 16.427 1.00 73.38 149 ASP A N 1
ATOM 1288 C CA . ASP A 1 149 ? -12.868 -6.970 15.446 1.00 73.38 149 ASP A CA 1
ATOM 1289 C C . ASP A 1 149 ? -12.655 -6.400 14.042 1.00 73.38 149 ASP A C 1
ATOM 1291 O O . ASP A 1 149 ? -12.392 -7.155 13.112 1.00 73.38 149 ASP A O 1
ATOM 1295 N N . ALA A 1 150 ? -12.612 -5.069 13.912 1.00 74.25 150 ALA A N 1
ATOM 1296 C CA . ALA A 1 150 ? -12.242 -4.398 12.672 1.00 74.25 150 ALA A CA 1
ATOM 1297 C C . ALA A 1 150 ? -10.824 -4.797 12.204 1.00 74.25 150 ALA A C 1
ATOM 1299 O O . ALA A 1 150 ? -10.627 -5.170 11.051 1.00 74.25 150 ALA A O 1
ATOM 1300 N N . ILE A 1 151 ? -9.829 -4.798 13.095 1.00 73.31 151 ILE A N 1
ATOM 1301 C CA . ILE A 1 151 ? -8.450 -5.213 12.768 1.00 73.31 151 ILE A CA 1
ATOM 1302 C C . ILE A 1 151 ? -8.408 -6.674 12.288 1.00 73.31 151 ILE A C 1
ATOM 1304 O O . ILE A 1 151 ? -7.739 -6.987 11.298 1.00 73.31 151 ILE A O 1
ATOM 1308 N N . VAL A 1 152 ? -9.114 -7.573 12.979 1.00 73.88 152 VAL A N 1
ATOM 1309 C CA . VAL A 1 152 ? -9.165 -9.002 12.637 1.00 73.88 152 VAL A CA 1
ATOM 1310 C C . VAL A 1 152 ? -9.879 -9.234 11.311 1.00 73.88 152 VAL A C 1
ATOM 1312 O O . VAL A 1 152 ? -9.373 -9.978 10.467 1.00 73.88 152 VAL A O 1
ATOM 1315 N N . ASP A 1 153 ? -11.013 -8.575 11.098 1.00 76.56 153 ASP A N 1
ATOM 1316 C CA . ASP A 1 153 ? -11.788 -8.695 9.869 1.00 76.56 153 ASP A CA 1
ATOM 1317 C C . ASP A 1 153 ? -11.007 -8.183 8.652 1.00 76.56 153 ASP A C 1
ATOM 1319 O O . ASP A 1 153 ? -11.105 -8.789 7.587 1.00 76.56 153 ASP A O 1
ATOM 1323 N N . ASN A 1 154 ? -10.155 -7.161 8.804 1.00 74.56 154 ASN A N 1
ATOM 1324 C CA . ASN A 1 154 ? -9.266 -6.698 7.729 1.00 74.56 154 ASN A CA 1
ATOM 1325 C C . ASN A 1 154 ? -8.266 -7.752 7.293 1.00 74.56 154 ASN A C 1
ATOM 1327 O O . ASN A 1 154 ? -8.107 -8.040 6.111 1.00 74.56 154 ASN A O 1
ATOM 1331 N N . MET A 1 155 ? -7.576 -8.349 8.259 1.00 75.12 155 MET A N 1
ATOM 1332 C CA . MET A 1 155 ? -6.611 -9.385 7.930 1.00 75.12 155 MET A CA 1
ATOM 1333 C C . MET A 1 155 ? -7.302 -10.600 7.307 1.00 75.12 155 MET A C 1
ATOM 1335 O O . MET A 1 155 ? -6.742 -11.211 6.405 1.00 75.12 155 MET A O 1
ATOM 1339 N N . ARG A 1 156 ? -8.525 -10.933 7.747 1.00 78.56 156 ARG A N 1
ATOM 1340 C CA . ARG A 1 156 ? -9.337 -11.971 7.100 1.00 78.56 156 ARG A CA 1
ATOM 1341 C C . ARG A 1 156 ? -9.697 -11.593 5.673 1.00 78.56 156 ARG A C 1
ATOM 1343 O O . ARG A 1 156 ? -9.588 -12.438 4.796 1.00 78.56 156 ARG A O 1
ATOM 1350 N N . GLN A 1 157 ? -10.078 -10.347 5.421 1.00 75.75 157 GLN A N 1
ATOM 1351 C CA . GLN A 1 157 ? -10.340 -9.863 4.071 1.00 75.75 157 GLN A CA 1
ATOM 1352 C C . GLN A 1 157 ? -9.105 -10.012 3.171 1.00 75.75 157 GLN A C 1
ATOM 1354 O O . GLN A 1 157 ? -9.247 -10.484 2.049 1.00 75.75 157 GLN A O 1
ATOM 1359 N N . SER A 1 158 ? -7.897 -9.731 3.675 1.00 73.50 158 SER A N 1
ATOM 1360 C CA . SER A 1 158 ? -6.641 -9.975 2.945 1.00 73.50 158 SER A CA 1
ATOM 1361 C C . SER A 1 158 ? -6.391 -11.452 2.591 1.00 73.50 158 SER A C 1
ATOM 1363 O O . SER A 1 158 ? -5.561 -11.734 1.728 1.00 73.50 158 SER A O 1
ATOM 1365 N N . LEU A 1 159 ? -7.073 -12.398 3.250 1.00 72.75 159 LEU A N 1
ATOM 1366 C CA . LEU A 1 159 ? -7.013 -13.834 2.946 1.00 72.75 159 LEU A CA 1
ATOM 1367 C C . LEU A 1 159 ? -8.095 -14.288 1.960 1.00 72.75 159 LEU A C 1
ATOM 1369 O O . LEU A 1 159 ? -7.953 -15.347 1.345 1.00 72.75 159 LEU A O 1
ATOM 1373 N N . VAL A 1 160 ? -9.193 -13.543 1.833 1.00 67.62 160 VAL A N 1
ATOM 1374 C CA . VAL A 1 160 ? -10.318 -13.926 0.979 1.00 67.62 160 VAL A CA 1
ATOM 1375 C C . VAL A 1 160 ? -10.031 -13.476 -0.447 1.00 67.62 160 VAL A C 1
ATOM 1377 O O . VAL A 1 160 ? -9.904 -12.290 -0.729 1.00 67.62 160 VAL A O 1
ATOM 1380 N N . ASN A 1 161 ? -9.988 -14.431 -1.374 1.00 56.34 161 ASN A N 1
ATOM 1381 C CA . ASN A 1 161 ? -10.064 -14.114 -2.794 1.00 56.34 161 ASN A CA 1
ATOM 1382 C C . ASN A 1 161 ? -11.528 -13.796 -3.127 1.00 56.34 161 ASN A C 1
ATOM 1384 O O . ASN A 1 161 ? -12.371 -14.687 -3.000 1.00 56.34 161 ASN A O 1
ATOM 1388 N N . ASN A 1 162 ? -11.846 -12.612 -3.659 1.00 49.97 162 ASN A N 1
ATOM 1389 C CA . ASN A 1 162 ? -13.142 -12.392 -4.319 1.00 49.97 162 ASN A CA 1
ATOM 1390 C C . ASN A 1 162 ? -13.181 -13.028 -5.721 1.00 49.97 162 ASN A C 1
ATOM 1392 O O . ASN A 1 162 ? -13.819 -12.516 -6.637 1.00 49.97 162 ASN A O 1
ATOM 1396 N N . ASN A 1 163 ? -12.585 -14.211 -5.888 1.00 41.34 163 ASN A N 1
ATOM 1397 C CA . ASN A 1 163 ? -12.768 -15.037 -7.082 1.00 41.34 163 ASN A CA 1
ATOM 1398 C C . ASN A 1 163 ? -14.105 -15.801 -7.030 1.00 41.34 163 ASN A C 1
ATOM 1400 O O . ASN A 1 163 ? -14.192 -16.952 -7.441 1.00 41.34 163 ASN A O 1
ATOM 1404 N N . ASN A 1 164 ? -15.158 -15.140 -6.541 1.00 32.91 164 ASN A N 1
ATOM 1405 C CA . ASN A 1 164 ? -16.543 -15.470 -6.855 1.00 32.91 164 ASN A CA 1
ATOM 1406 C C . ASN A 1 164 ? -17.055 -14.426 -7.851 1.00 32.91 164 ASN A C 1
ATOM 1408 O O . ASN A 1 164 ? -17.906 -13.597 -7.543 1.00 32.91 164 ASN A O 1
ATOM 1412 N N . SER A 1 165 ? -16.510 -14.458 -9.060 1.00 28.66 165 SER A N 1
ATOM 1413 C CA . SER A 1 165 ? -17.207 -13.966 -10.242 1.00 28.66 165 SER A CA 1
ATOM 1414 C C . SER A 1 165 ? -17.114 -15.066 -11.287 1.00 28.66 165 SER A C 1
ATOM 1416 O O . SER A 1 165 ? -16.025 -15.453 -11.704 1.00 28.66 165 SER A O 1
ATOM 1418 N N . ILE A 1 166 ? -18.292 -15.624 -11.561 1.00 31.39 166 ILE A N 1
ATOM 1419 C CA . ILE A 1 166 ? -18.627 -16.573 -12.627 1.00 31.39 166 ILE A CA 1
ATOM 1420 C C . ILE A 1 166 ? -18.156 -16.038 -13.981 1.00 31.39 166 ILE A C 1
ATOM 1422 O O . ILE A 1 166 ? -18.304 -14.813 -14.195 1.00 31.39 166 ILE A O 1
#